Protein AF-A0A7W1Q2C7-F1 (afdb_monomer_lite)

Secondary structure (DSSP, 8-state):
-TTTTT-TT--GGG--EE-TTSSS-EEPPP------TTSTTS--SEEEEEETTEEEGGG--HHHHHHHHHHHT--HHHHHHHHHHHHHHHHHH-GGGTT--SS-TT-TTTTSSTTTT---

Sequence (120 aa):
MCIAIGNADAHLKNWSMIYPDGRTPELAPAYDLLSVTVYEPFTTDRLAFALAGERAFDKLERAHFRRLADAMGSDADEVVDIADRTVDAMLAGFPCCAATDDGEHRDAEKCRWASIASPV

pLDDT: mean 81.02, std 22.17, range [26.86, 98.19]

Radius of gyration: 17.5 Å; chains: 1; bounding box: 37×48×51 Å

Foldseek 3Di:
DCLLLQPQVCAPVQWDWDDPPVPDTDTDDGDPRHHCCPDPPRRDQFHNDAQCNHTGSVPDDLVSQLSNCVVVVHDSVVSSVVVVVVNVVVCVVCVVVVPPPDPPVVPVPPPDPPPVPDDD

Structure (mmCIF, N/CA/C/O backbone):
data_AF-A0A7W1Q2C7-F1
#
_entry.id   AF-A0A7W1Q2C7-F1
#
loop_
_atom_site.group_PDB
_atom_site.id
_atom_site.type_symbol
_atom_site.label_atom_id
_atom_site.label_alt_id
_atom_site.label_comp_id
_atom_site.label_asym_id
_atom_site.label_entity_id
_atom_site.label_seq_id
_atom_site.pdbx_PDB_ins_code
_atom_site.Cartn_x
_atom_site.Cartn_y
_atom_site.Cartn_z
_atom_site.occupancy
_atom_site.B_iso_or_equiv
_atom_site.auth_seq_id
_atom_site.auth_comp_id
_atom_site.auth_asym_id
_atom_site.auth_atom_id
_atom_site.pdbx_PDB_model_num
ATOM 1 N N . MET A 1 1 ? 1.091 4.751 -0.797 1.00 83.56 1 MET A N 1
ATOM 2 C CA . MET A 1 1 ? 2.058 5.856 -0.602 1.00 83.56 1 MET A CA 1
ATOM 3 C C . MET A 1 1 ? 3.512 5.406 -0.734 1.00 83.56 1 MET A C 1
ATOM 5 O O . MET A 1 1 ? 4.133 5.815 -1.698 1.00 83.56 1 MET A O 1
ATOM 9 N N . CYS A 1 2 ? 4.058 4.550 0.150 1.00 89.81 2 CYS A N 1
ATOM 10 C CA . CYS A 1 2 ? 5.485 4.156 0.112 1.00 89.81 2 CYS A CA 1
ATOM 11 C C . CYS A 1 2 ? 5.946 3.626 -1.253 1.00 89.81 2 CYS A C 1
ATOM 13 O O . CYS A 1 2 ? 7.025 3.977 -1.713 1.00 89.81 2 CYS A O 1
ATOM 15 N N . ILE A 1 3 ? 5.097 2.838 -1.919 1.00 90.75 3 ILE A N 1
ATOM 16 C CA . ILE A 1 3 ? 5.369 2.334 -3.268 1.00 90.75 3 ILE A CA 1
ATOM 17 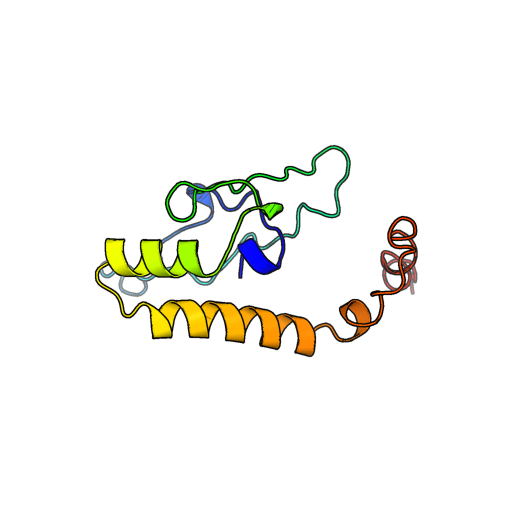C C . ILE A 1 3 ? 5.412 3.486 -4.287 1.00 90.75 3 ILE A C 1
ATOM 19 O O . ILE A 1 3 ? 6.365 3.589 -5.047 1.00 90.75 3 ILE A O 1
ATOM 23 N N . ALA A 1 4 ? 4.420 4.383 -4.257 1.00 89.31 4 ALA A N 1
ATOM 24 C CA . ALA A 1 4 ? 4.289 5.490 -5.208 1.00 89.31 4 ALA A CA 1
ATOM 25 C C . ALA A 1 4 ? 5.464 6.483 -5.144 1.00 89.31 4 ALA A C 1
ATOM 27 O O . ALA A 1 4 ? 5.927 6.953 -6.176 1.00 89.31 4 ALA A O 1
ATOM 28 N N . ILE A 1 5 ? 5.993 6.758 -3.947 1.00 88.50 5 ILE A N 1
ATOM 29 C CA . ILE A 1 5 ? 7.168 7.630 -3.780 1.00 88.50 5 ILE A CA 1
ATOM 30 C C . ILE A 1 5 ? 8.505 6.900 -3.967 1.00 88.50 5 ILE A C 1
ATOM 32 O O . ILE A 1 5 ? 9.556 7.521 -3.832 1.00 88.50 5 ILE A O 1
ATOM 36 N N . GLY A 1 6 ? 8.499 5.588 -4.224 1.00 89.19 6 GLY A N 1
ATOM 37 C CA . GLY A 1 6 ? 9.726 4.800 -4.312 1.00 89.19 6 GLY A CA 1
ATOM 38 C C . GLY A 1 6 ? 10.493 4.724 -2.986 1.00 89.19 6 GLY A C 1
ATOM 39 O O . GLY A 1 6 ? 11.721 4.797 -2.980 1.00 89.19 6 GLY A O 1
ATOM 40 N N . ASN A 1 7 ? 9.793 4.619 -1.850 1.00 91.94 7 ASN A N 1
ATOM 41 C CA . ASN A 1 7 ? 10.419 4.407 -0.544 1.00 91.94 7 ASN A CA 1
ATOM 42 C C . ASN A 1 7 ? 10.728 2.921 -0.341 1.00 91.94 7 ASN A C 1
ATOM 44 O O . ASN A 1 7 ? 9.908 2.156 0.176 1.00 91.94 7 ASN A O 1
ATOM 48 N N . ALA A 1 8 ? 11.921 2.512 -0.752 1.00 89.94 8 ALA A N 1
ATOM 49 C CA . ALA A 1 8 ? 12.384 1.146 -0.578 1.00 89.94 8 ALA A CA 1
ATOM 50 C C . ALA A 1 8 ? 12.857 0.822 0.850 1.00 89.94 8 ALA A C 1
ATOM 52 O O . ALA A 1 8 ? 13.014 -0.353 1.168 1.00 89.94 8 ALA A O 1
ATOM 53 N N . ASP A 1 9 ? 13.040 1.829 1.712 1.00 90.81 9 ASP A N 1
ATOM 54 C CA . ASP A 1 9 ? 13.539 1.685 3.090 1.00 90.81 9 ASP A CA 1
ATOM 55 C C . ASP A 1 9 ? 12.406 1.669 4.138 1.00 90.81 9 ASP A C 1
ATOM 57 O O . ASP A 1 9 ? 12.611 1.858 5.332 1.00 90.81 9 ASP A O 1
ATOM 61 N N . ALA A 1 10 ? 11.165 1.413 3.713 1.00 92.00 10 ALA A N 1
ATOM 62 C CA . ALA A 1 10 ? 9.987 1.356 4.584 1.00 92.00 10 ALA A CA 1
ATOM 63 C C . ALA A 1 10 ? 9.925 0.078 5.466 1.00 92.00 10 ALA A C 1
ATOM 65 O O . ALA A 1 10 ? 8.944 -0.669 5.445 1.00 92.00 10 ALA A O 1
ATOM 66 N N . HIS A 1 11 ? 10.979 -0.205 6.233 1.00 92.19 11 HIS A N 1
ATOM 67 C CA . HIS A 1 11 ? 11.135 -1.387 7.092 1.00 92.19 11 HIS A CA 1
ATOM 68 C C . HIS A 1 11 ? 10.375 -1.298 8.428 1.00 92.19 11 HIS A C 1
ATOM 70 O O . HIS A 1 11 ? 9.894 -0.234 8.810 1.00 92.19 11 HIS A O 1
ATOM 76 N N . LEU A 1 12 ? 10.326 -2.402 9.191 1.00 93.75 12 LEU A N 1
ATOM 77 C CA . LEU A 1 12 ? 9.483 -2.537 10.393 1.00 93.75 12 LEU A CA 1
ATOM 78 C C . LEU A 1 12 ? 9.670 -1.425 11.438 1.00 93.75 12 LEU A C 1
ATOM 80 O O . LEU A 1 12 ? 8.686 -0.997 12.028 1.00 93.75 12 LEU A O 1
ATOM 84 N N . LYS A 1 13 ? 10.895 -0.916 11.647 1.00 93.94 13 LYS A N 1
ATOM 85 C CA . LYS A 1 13 ? 11.144 0.163 12.629 1.00 93.94 13 LYS A CA 1
ATOM 86 C C . LYS A 1 13 ? 10.504 1.514 12.250 1.00 93.94 13 LYS A C 1
ATOM 88 O O . LYS A 1 13 ? 10.409 2.393 13.103 1.00 93.94 13 LYS A O 1
ATOM 93 N N . ASN A 1 14 ? 10.022 1.659 11.011 1.00 94.69 14 ASN A N 1
ATOM 94 C CA . ASN A 1 14 ? 9.310 2.852 10.527 1.00 94.69 14 ASN A CA 1
ATOM 95 C C . ASN A 1 14 ? 7.801 2.782 10.756 1.00 94.69 14 ASN A C 1
ATOM 97 O O . ASN A 1 14 ? 7.066 3.677 10.352 1.00 94.69 14 ASN A O 1
ATOM 101 N N . TRP A 1 15 ? 7.344 1.729 11.429 1.00 95.44 15 TRP A N 1
ATOM 102 C CA . TRP A 1 15 ? 5.969 1.559 11.854 1.00 95.44 15 TRP A CA 1
ATOM 103 C C . TRP A 1 15 ? 5.958 1.532 13.376 1.00 95.44 15 TRP A C 1
ATOM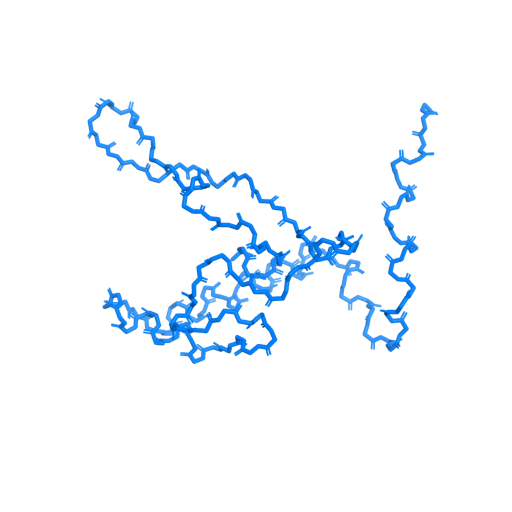 105 O O . TRP A 1 15 ? 6.620 0.703 14.000 1.00 95.44 15 TRP A O 1
ATOM 115 N N . SER A 1 16 ? 5.214 2.447 13.985 1.00 96.31 16 SER A N 1
ATOM 116 C CA . SER A 1 16 ? 5.060 2.502 15.435 1.00 96.31 16 SER A CA 1
ATOM 117 C C . SER A 1 16 ? 3.606 2.708 15.818 1.00 96.31 16 SER A C 1
ATOM 119 O O . SER A 1 16 ? 2.779 3.145 15.016 1.00 96.31 16 SER A O 1
ATOM 121 N N . MET A 1 17 ? 3.298 2.352 17.061 1.00 97.38 17 MET A N 1
ATOM 122 C CA . MET A 1 17 ? 2.002 2.611 17.666 1.00 97.38 17 MET A CA 1
ATOM 123 C C . MET A 1 17 ? 2.166 3.683 18.736 1.00 97.38 17 MET A C 1
ATOM 125 O O . MET A 1 17 ? 3.110 3.635 19.529 1.00 97.38 17 MET A O 1
ATOM 129 N N . ILE A 1 18 ? 1.240 4.631 18.763 1.00 97.25 18 ILE A N 1
ATOM 130 C CA . ILE A 1 18 ? 1.080 5.578 19.862 1.00 97.25 18 ILE A CA 1
ATOM 131 C C . ILE A 1 18 ? -0.015 5.075 20.800 1.00 97.25 18 ILE A C 1
ATOM 133 O O . ILE A 1 18 ? -0.896 4.326 20.393 1.00 97.25 18 ILE A O 1
ATOM 137 N N . TYR A 1 19 ? 0.052 5.486 22.064 1.00 97.69 19 TYR A N 1
ATOM 138 C CA . TYR A 1 19 ? -0.929 5.128 23.089 1.00 97.69 19 TYR A CA 1
ATOM 139 C C . TYR A 1 19 ? -1.493 6.416 23.692 1.00 97.69 19 TYR A C 1
ATOM 141 O O . TYR A 1 19 ? -0.998 6.856 24.734 1.00 97.69 19 TYR A O 1
ATOM 149 N N . PRO A 1 20 ? -2.477 7.064 23.041 1.00 96.25 20 PRO A N 1
ATOM 150 C CA . PRO A 1 20 ? -2.966 8.373 23.477 1.00 96.25 20 PRO A CA 1
ATOM 151 C C . PRO A 1 20 ? -3.545 8.360 24.899 1.00 96.25 20 PRO A C 1
ATOM 153 O O . PRO A 1 20 ? -3.371 9.316 25.650 1.00 96.25 20 PRO A O 1
ATOM 156 N N . ASP A 1 21 ? -4.184 7.255 25.291 1.00 96.69 21 ASP A N 1
ATOM 157 C CA . ASP A 1 21 ? -4.738 7.005 26.631 1.00 96.69 21 ASP A CA 1
ATOM 158 C C . ASP A 1 21 ? -3.806 6.156 27.529 1.00 96.69 21 ASP A C 1
ATOM 160 O O . ASP A 1 21 ? -4.174 5.768 28.641 1.00 96.69 21 ASP A O 1
ATOM 164 N N . GLY A 1 22 ? -2.605 5.825 27.038 1.00 97.31 22 GLY A N 1
ATOM 165 C CA . GLY A 1 22 ? -1.639 4.944 27.695 1.00 97.31 22 GLY A CA 1
ATOM 166 C C . GLY A 1 22 ? -1.972 3.444 27.665 1.00 97.31 22 GLY A C 1
ATOM 167 O O . GLY A 1 22 ? -1.271 2.673 28.323 1.00 97.31 22 GLY A O 1
ATOM 168 N N . ARG A 1 23 ? -3.023 3.000 26.958 1.00 97.00 23 ARG A N 1
ATOM 169 C CA . ARG A 1 23 ? -3.483 1.593 26.941 1.00 97.00 23 ARG A CA 1
ATOM 170 C C . ARG A 1 23 ? -3.910 1.084 25.569 1.00 97.00 23 ARG A C 1
ATOM 172 O O . ARG A 1 23 ? -3.556 -0.036 25.209 1.00 97.00 23 ARG A O 1
ATOM 179 N N . THR A 1 24 ? -4.663 1.882 24.833 1.00 97.94 24 THR A N 1
ATOM 180 C CA . THR A 1 24 ? -5.218 1.552 23.528 1.00 97.94 24 THR A CA 1
ATOM 181 C C . THR A 1 24 ? -4.234 1.995 22.453 1.00 97.94 24 THR A C 1
ATOM 183 O O . THR A 1 24 ? -3.927 3.186 22.363 1.00 97.94 24 THR A O 1
ATOM 186 N N . PRO A 1 25 ? -3.693 1.061 21.658 1.00 97.38 25 PRO A N 1
ATOM 187 C CA . PRO A 1 25 ? -2.727 1.416 20.643 1.00 97.38 25 PRO A CA 1
ATOM 188 C C . PRO A 1 25 ? -3.422 1.943 19.384 1.00 97.38 25 PRO A C 1
ATOM 190 O O . PRO A 1 25 ? -4.381 1.352 18.888 1.00 97.38 25 PRO A O 1
ATOM 193 N N . GLU A 1 26 ? -2.871 3.007 18.821 1.00 97.81 26 GLU A N 1
ATOM 194 C CA . GLU A 1 26 ? -3.241 3.558 17.520 1.00 97.81 26 GLU A CA 1
ATOM 195 C C . GLU A 1 26 ? -2.002 3.599 16.627 1.00 97.81 26 GLU A C 1
ATOM 197 O O . GLU A 1 26 ? -0.882 3.762 17.115 1.00 97.81 26 GLU A O 1
ATOM 202 N N . LEU A 1 27 ? -2.173 3.444 15.313 1.00 97.31 27 LEU A N 1
ATOM 203 C CA . LEU A 1 27 ? -1.052 3.614 14.392 1.00 97.31 27 LEU A CA 1
ATOM 204 C C . LEU A 1 27 ? -0.558 5.065 14.471 1.00 97.31 27 LEU A C 1
ATOM 206 O O . LEU A 1 27 ? -1.353 6.000 14.379 1.00 97.31 27 LEU A O 1
ATOM 210 N N . ALA A 1 28 ? 0.751 5.257 14.638 1.00 97.19 28 ALA A N 1
ATOM 211 C CA . ALA A 1 28 ? 1.334 6.590 14.599 1.00 97.19 28 ALA A CA 1
ATOM 212 C C . ALA A 1 28 ? 1.093 7.245 13.221 1.00 97.19 28 ALA A C 1
ATOM 214 O O . ALA A 1 28 ? 1.065 6.537 12.208 1.00 97.19 28 ALA A O 1
ATOM 215 N N . PRO A 1 29 ? 0.976 8.586 13.140 1.00 95.94 29 PRO A N 1
ATOM 216 C CA . PRO A 1 29 ? 1.041 9.284 11.859 1.00 95.94 29 PRO A CA 1
ATOM 217 C C . PRO A 1 29 ? 2.281 8.852 11.072 1.00 95.94 29 PRO A C 1
ATOM 219 O O . PRO A 1 29 ? 3.326 8.607 11.668 1.00 95.94 29 PRO A O 1
ATOM 222 N N . ALA A 1 30 ? 2.184 8.767 9.745 1.00 94.81 30 ALA A N 1
ATOM 223 C CA . ALA A 1 30 ? 3.304 8.322 8.920 1.00 94.81 30 ALA A CA 1
ATOM 224 C C . ALA A 1 30 ? 4.537 9.237 9.080 1.00 94.81 30 ALA A C 1
ATOM 226 O O . ALA A 1 30 ? 4.422 10.462 9.040 1.00 94.81 30 ALA A O 1
ATOM 227 N N . TYR A 1 31 ? 5.716 8.632 9.221 1.00 94.56 31 TYR A N 1
ATOM 228 C CA . TYR A 1 31 ? 7.017 9.300 9.315 1.00 94.56 31 TYR A CA 1
ATOM 229 C C . TYR A 1 31 ? 8.062 8.532 8.499 1.00 94.56 31 TYR A C 1
ATOM 231 O O . TYR A 1 31 ? 7.775 7.460 7.969 1.00 94.56 31 TYR A O 1
ATOM 239 N N . ASP A 1 32 ? 9.261 9.106 8.368 1.00 93.31 32 ASP A N 1
ATOM 240 C CA . ASP A 1 32 ? 10.364 8.534 7.577 1.00 93.31 32 ASP A CA 1
ATOM 241 C C . ASP A 1 32 ? 9.956 8.203 6.122 1.00 93.31 32 ASP A C 1
ATOM 243 O O . ASP A 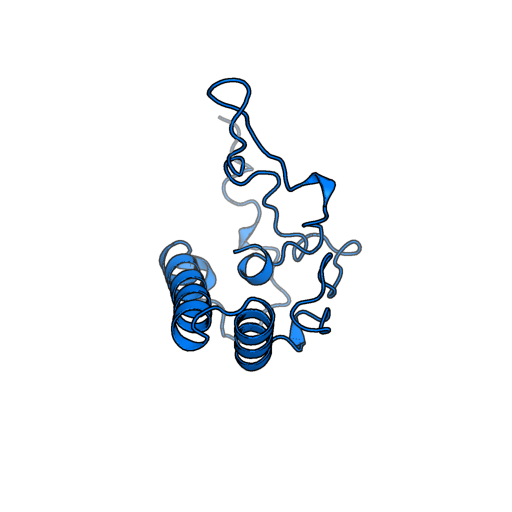1 32 ? 10.275 7.160 5.544 1.00 93.31 32 ASP A O 1
ATOM 247 N N . LEU A 1 33 ? 9.165 9.110 5.536 1.00 91.81 33 LEU A N 1
ATOM 248 C CA . LEU A 1 33 ? 8.740 9.059 4.142 1.00 91.81 33 LEU A CA 1
ATOM 249 C C . LEU A 1 33 ? 9.797 9.738 3.274 1.00 91.81 33 LEU A C 1
ATOM 251 O O . LEU A 1 33 ? 9.926 10.962 3.287 1.00 91.81 33 LEU A O 1
ATOM 255 N N . LEU A 1 34 ? 10.530 8.945 2.499 1.00 89.00 34 LEU A N 1
ATOM 256 C CA . LEU A 1 34 ? 11.583 9.430 1.614 1.00 89.00 34 LEU A CA 1
ATOM 257 C C . LEU A 1 34 ? 11.586 8.657 0.295 1.00 89.00 34 LEU A C 1
ATOM 259 O O . LEU A 1 34 ? 11.237 7.481 0.253 1.00 89.00 34 LEU A O 1
ATOM 263 N N . SER A 1 35 ? 11.982 9.319 -0.788 1.00 89.19 35 SER A N 1
ATOM 264 C CA . SER A 1 35 ? 12.182 8.670 -2.083 1.00 89.19 35 SER A CA 1
ATOM 265 C C . SER A 1 35 ? 13.649 8.274 -2.215 1.00 89.19 35 SER A C 1
ATOM 267 O O . SER A 1 35 ? 14.511 9.151 -2.292 1.00 89.19 35 SER A O 1
ATOM 269 N N . VAL A 1 36 ? 13.958 6.971 -2.214 1.00 86.00 36 VAL A N 1
ATOM 270 C CA . VAL A 1 36 ? 15.355 6.522 -2.389 1.00 86.00 36 VAL A CA 1
ATOM 271 C C . VAL A 1 36 ? 15.786 6.526 -3.852 1.00 86.00 36 VAL A C 1
ATOM 273 O O . VAL A 1 36 ? 16.981 6.497 -4.124 1.00 86.00 36 VAL A O 1
ATOM 276 N N . THR A 1 37 ? 14.838 6.586 -4.792 1.00 83.56 37 THR A N 1
ATOM 277 C CA . THR A 1 37 ? 15.080 6.433 -6.239 1.00 83.56 37 THR A CA 1
ATOM 278 C C . THR A 1 37 ? 15.997 7.507 -6.820 1.00 83.56 37 THR A C 1
ATOM 280 O O . THR A 1 37 ? 16.588 7.298 -7.870 1.00 83.56 37 THR A O 1
ATOM 283 N N . VAL A 1 38 ? 16.163 8.634 -6.124 1.00 84.38 38 VAL A N 1
ATOM 284 C CA . VAL A 1 38 ? 16.991 9.774 -6.550 1.00 84.38 38 VAL A CA 1
ATOM 285 C C . VAL A 1 38 ? 18.443 9.723 -6.048 1.00 84.38 38 VAL A C 1
ATOM 287 O O . VAL A 1 38 ? 19.201 10.661 -6.296 1.00 84.38 38 VAL A O 1
ATOM 290 N N . TYR A 1 39 ? 18.834 8.691 -5.294 1.00 82.56 39 TYR A N 1
ATOM 291 C CA . TYR A 1 39 ? 20.153 8.596 -4.651 1.00 82.56 39 TYR A CA 1
ATOM 292 C C . TYR A 1 39 ? 21.015 7.477 -5.245 1.00 82.56 39 TYR A C 1
ATOM 294 O O . TYR A 1 39 ? 21.305 6.482 -4.583 1.00 82.56 39 TYR A O 1
ATOM 302 N N . GLU A 1 40 ? 21.463 7.627 -6.491 1.00 80.44 40 GLU A N 1
ATOM 303 C CA . GLU A 1 40 ? 22.468 6.723 -7.072 1.00 80.44 40 GLU A CA 1
ATOM 304 C C . GLU A 1 40 ? 23.813 6.837 -6.316 1.00 80.44 40 GLU A C 1
ATOM 306 O O . GLU A 1 40 ? 24.189 7.946 -5.924 1.00 80.44 40 GLU A O 1
ATOM 311 N N . PRO A 1 41 ? 24.566 5.739 -6.070 1.00 81.19 41 PRO A N 1
ATOM 312 C CA . PRO A 1 41 ? 24.341 4.327 -6.427 1.00 81.19 41 PRO A CA 1
ATOM 313 C C . PRO A 1 41 ? 23.579 3.518 -5.356 1.00 81.19 41 PRO A C 1
ATOM 315 O O . PRO A 1 41 ? 23.578 2.290 -5.387 1.00 81.19 41 PRO A O 1
ATOM 318 N N . PHE A 1 42 ? 22.990 4.186 -4.365 1.00 74.31 42 PHE A N 1
ATOM 319 C CA . PHE A 1 42 ? 22.327 3.561 -3.216 1.00 74.31 42 PHE A CA 1
ATOM 320 C C . PHE A 1 42 ? 20.853 3.227 -3.483 1.00 74.31 42 PHE A C 1
ATOM 322 O O . PHE A 1 42 ? 20.135 2.803 -2.576 1.00 74.31 42 PHE A O 1
ATOM 329 N N . THR A 1 43 ? 20.402 3.417 -4.723 1.00 78.81 43 THR A N 1
ATOM 330 C CA . THR A 1 43 ? 19.078 3.016 -5.178 1.00 78.81 43 THR A CA 1
ATOM 331 C C . THR A 1 43 ? 18.937 1.498 -5.095 1.00 78.81 43 THR A C 1
ATOM 333 O O . THR A 1 43 ? 19.846 0.733 -5.412 1.00 78.81 43 THR A O 1
ATOM 336 N N . THR A 1 44 ? 17.764 1.050 -4.665 1.00 82.94 44 THR A N 1
ATOM 337 C CA . THR A 1 44 ? 17.359 -0.352 -4.745 1.00 82.94 44 THR A CA 1
ATOM 338 C C . THR A 1 44 ? 16.011 -0.409 -5.441 1.00 82.94 44 THR A C 1
ATOM 340 O O . THR A 1 44 ? 15.116 0.391 -5.163 1.00 82.94 44 THR A O 1
ATOM 343 N N . ASP A 1 45 ? 15.866 -1.365 -6.346 1.00 82.75 45 ASP A N 1
ATOM 344 C CA . ASP A 1 45 ? 14.630 -1.670 -7.061 1.00 82.75 45 ASP A CA 1
ATOM 345 C C . ASP A 1 45 ? 13.726 -2.620 -6.261 1.00 82.75 45 ASP A C 1
ATOM 347 O O . ASP A 1 45 ? 12.716 -3.096 -6.778 1.00 82.75 45 ASP A O 1
ATOM 351 N N . ARG A 1 46 ? 14.046 -2.884 -4.985 1.00 90.12 46 ARG A N 1
ATOM 352 C CA . ARG A 1 46 ? 13.311 -3.828 -4.135 1.00 90.12 46 ARG A CA 1
ATOM 353 C C . ARG A 1 46 ? 12.679 -3.169 -2.917 1.00 90.12 46 ARG A C 1
ATOM 355 O O . ARG A 1 46 ? 13.368 -2.532 -2.131 1.00 90.12 46 ARG A O 1
ATOM 362 N N . LEU A 1 47 ? 11.399 -3.447 -2.687 1.00 89.94 47 LEU A N 1
ATOM 363 C CA . LEU A 1 47 ? 10.666 -3.095 -1.475 1.00 89.94 47 LEU A CA 1
ATOM 364 C C . LEU A 1 47 ? 11.265 -3.746 -0.215 1.00 89.94 47 LEU A C 1
ATOM 366 O O . LEU A 1 47 ? 11.604 -4.940 -0.208 1.00 89.94 47 LEU A O 1
ATOM 370 N N . ALA A 1 48 ? 11.264 -2.996 0.893 1.00 91.56 48 ALA A N 1
ATOM 371 C CA . ALA A 1 48 ? 11.551 -3.518 2.231 1.00 91.56 48 ALA A CA 1
ATOM 372 C C . ALA A 1 48 ? 10.628 -4.697 2.602 1.00 91.56 48 ALA A C 1
ATOM 374 O O . ALA A 1 48 ? 11.100 -5.753 3.041 1.00 91.56 48 ALA A O 1
ATOM 375 N N . PHE A 1 49 ? 9.321 -4.542 2.356 1.00 91.00 49 PHE A N 1
ATOM 376 C CA . PHE A 1 49 ? 8.303 -5.577 2.539 1.00 91.00 49 PHE A CA 1
ATOM 377 C C . PHE A 1 49 ? 7.727 -6.036 1.206 1.00 91.00 49 PHE A C 1
ATOM 379 O O . PHE A 1 49 ? 7.413 -5.224 0.344 1.00 91.00 49 PHE A O 1
ATOM 386 N N . ALA A 1 50 ? 7.559 -7.348 1.055 1.00 92.50 50 ALA A N 1
ATOM 387 C CA . ALA A 1 50 ? 6.953 -7.899 -0.146 1.00 92.50 50 ALA A CA 1
ATOM 388 C C . ALA A 1 50 ? 5.450 -7.585 -0.191 1.00 92.50 50 ALA A C 1
ATOM 390 O O . ALA A 1 50 ? 4.741 -7.823 0.788 1.00 92.50 50 ALA A O 1
ATOM 391 N N . LEU A 1 51 ? 4.960 -7.136 -1.344 1.00 93.06 51 LEU A N 1
ATOM 392 C CA . LEU A 1 51 ? 3.536 -7.025 -1.629 1.00 93.06 51 LEU A CA 1
ATOM 393 C C . LEU A 1 51 ? 3.067 -8.330 -2.276 1.00 93.06 51 LEU A C 1
ATOM 395 O O . LEU A 1 51 ? 3.394 -8.613 -3.426 1.00 93.06 51 LEU A O 1
ATOM 399 N N . ALA A 1 52 ? 2.337 -9.153 -1.520 1.00 94.00 52 ALA A N 1
ATOM 400 C CA . ALA A 1 52 ? 1.865 -10.465 -1.978 1.00 94.00 52 ALA A CA 1
ATOM 401 C C . ALA A 1 52 ? 2.978 -11.350 -2.593 1.00 94.00 52 ALA A C 1
ATOM 403 O O . ALA A 1 52 ? 2.760 -12.060 -3.574 1.00 94.00 52 ALA A O 1
ATOM 404 N N . GLY A 1 53 ? 4.182 -11.298 -2.009 1.00 93.56 53 GLY A N 1
ATOM 405 C CA . GLY A 1 53 ? 5.352 -12.068 -2.446 1.00 93.56 53 GLY A CA 1
ATOM 406 C C . GLY A 1 53 ? 6.270 -11.358 -3.448 1.00 93.56 53 GLY A C 1
ATOM 407 O O . GLY A 1 53 ? 7.422 -11.772 -3.577 1.00 93.56 53 GLY A O 1
ATOM 408 N N . GLU A 1 54 ? 5.830 -10.268 -4.082 1.00 95.69 54 GLU A N 1
ATOM 409 C CA . GLU A 1 54 ? 6.661 -9.473 -4.995 1.00 95.69 54 GLU A CA 1
ATOM 410 C C . GLU A 1 54 ? 7.393 -8.353 -4.244 1.00 95.69 54 GLU A C 1
ATOM 412 O O . GLU A 1 54 ? 6.848 -7.713 -3.344 1.00 95.69 54 GLU A O 1
ATOM 417 N N . ARG A 1 55 ? 8.658 -8.127 -4.595 1.00 94.12 55 ARG A N 1
ATOM 418 C CA . ARG A 1 55 ? 9.496 -7.060 -4.036 1.00 94.12 55 ARG A CA 1
ATOM 419 C C . ARG A 1 55 ? 9.992 -6.088 -5.096 1.00 94.12 55 ARG A C 1
ATOM 421 O O . ARG A 1 55 ? 10.306 -4.970 -4.721 1.00 94.12 55 ARG A O 1
ATOM 428 N N . ALA A 1 56 ? 10.138 -6.498 -6.348 1.00 89.81 56 ALA A N 1
ATOM 429 C CA . ALA A 1 56 ? 10.681 -5.649 -7.397 1.00 89.81 56 ALA A CA 1
ATOM 430 C C . ALA A 1 56 ? 9.649 -4.584 -7.798 1.00 89.81 56 ALA A C 1
ATOM 432 O O . ALA A 1 56 ? 8.516 -4.929 -8.132 1.00 89.81 56 ALA A O 1
ATOM 433 N N . PHE A 1 57 ? 10.019 -3.302 -7.725 1.00 86.44 57 PHE A N 1
ATOM 434 C CA . PHE A 1 57 ? 9.110 -2.179 -7.997 1.00 86.44 57 PHE A CA 1
ATOM 435 C C . PHE A 1 57 ? 8.508 -2.241 -9.406 1.00 86.44 57 PHE A C 1
ATOM 437 O O . PHE A 1 57 ? 7.316 -1.993 -9.569 1.00 86.44 57 PHE A O 1
ATOM 444 N N . ASP A 1 58 ? 9.313 -2.612 -10.401 1.00 86.38 58 ASP A N 1
ATOM 445 C CA . ASP A 1 58 ? 8.945 -2.719 -11.818 1.00 86.38 58 ASP A CA 1
ATOM 446 C C . ASP A 1 58 ? 7.969 -3.867 -12.124 1.00 86.38 58 ASP A C 1
ATOM 448 O O . ASP A 1 58 ? 7.358 -3.891 -13.190 1.00 86.38 58 ASP A O 1
ATOM 452 N N . LYS A 1 59 ? 7.800 -4.805 -11.187 1.00 91.31 59 LYS A N 1
ATOM 453 C CA . LYS A 1 59 ? 6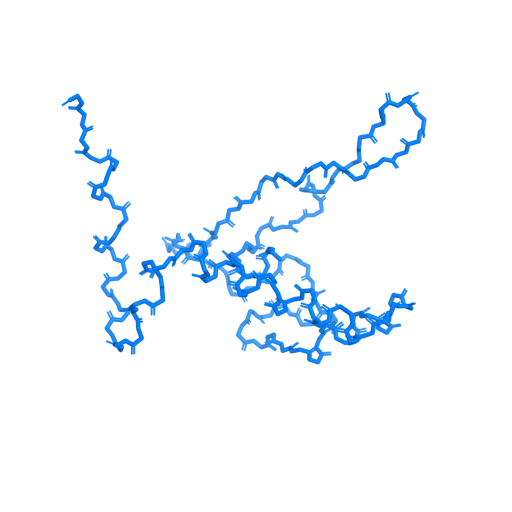.887 -5.952 -11.306 1.00 91.31 59 LYS A CA 1
ATOM 454 C C . LYS A 1 59 ? 5.598 -5.788 -10.512 1.00 91.31 59 LYS A C 1
ATOM 456 O O . LYS A 1 59 ? 4.759 -6.687 -10.518 1.00 91.31 59 LYS A O 1
ATOM 461 N N . LEU A 1 60 ? 5.430 -4.676 -9.796 1.00 91.75 60 LEU A N 1
ATOM 462 C CA . LEU A 1 60 ? 4.212 -4.433 -9.036 1.00 91.75 60 LEU A CA 1
ATOM 463 C C . LEU A 1 60 ? 3.053 -4.119 -9.981 1.00 91.75 60 LEU A C 1
ATOM 465 O O . LEU A 1 60 ? 3.139 -3.300 -10.887 1.00 91.75 60 LEU A O 1
ATOM 469 N N . GLU A 1 61 ? 1.922 -4.751 -9.702 1.00 94.00 61 GLU A N 1
ATOM 470 C CA . GLU A 1 61 ? 0.699 -4.658 -10.498 1.00 94.00 61 GLU A CA 1
ATOM 471 C C . GLU A 1 61 ? -0.507 -4.626 -9.560 1.00 94.00 61 GLU A C 1
ATOM 473 O O . GLU A 1 61 ? -0.434 -5.139 -8.439 1.00 94.00 61 GLU A O 1
ATOM 478 N N . ARG A 1 62 ? -1.657 -4.131 -10.038 1.00 95.69 62 ARG A N 1
ATOM 479 C CA . ARG A 1 62 ? -2.929 -4.152 -9.286 1.00 95.69 62 ARG A CA 1
ATOM 480 C C . ARG A 1 62 ? -3.286 -5.551 -8.763 1.00 95.69 62 ARG A C 1
ATOM 482 O O . ARG A 1 62 ? -3.843 -5.673 -7.677 1.00 95.69 62 ARG A O 1
ATOM 489 N N . ALA A 1 63 ? -2.912 -6.615 -9.480 1.00 96.12 63 ALA A N 1
ATOM 490 C CA . ALA A 1 63 ? -3.115 -7.997 -9.041 1.00 96.12 63 ALA A CA 1
ATOM 491 C C . ALA A 1 63 ? -2.439 -8.316 -7.691 1.00 96.12 63 ALA A C 1
ATOM 493 O O . ALA A 1 63 ? -2.978 -9.094 -6.905 1.00 96.12 63 ALA A O 1
ATOM 494 N N . HIS A 1 64 ? -1.296 -7.697 -7.388 1.00 97.31 64 HIS A N 1
ATOM 495 C CA . HIS A 1 64 ? -0.604 -7.868 -6.109 1.00 97.31 64 HIS A CA 1
ATOM 496 C C . HIS A 1 64 ? -1.383 -7.233 -4.951 1.00 97.31 64 HIS A C 1
ATOM 498 O O . HIS A 1 64 ? -1.470 -7.820 -3.875 1.00 97.31 64 HIS A O 1
ATOM 504 N N . PHE A 1 65 ? -2.015 -6.079 -5.186 1.00 96.75 65 PHE A N 1
ATOM 505 C CA . PHE A 1 65 ? -2.899 -5.434 -4.213 1.00 96.75 65 PHE A CA 1
ATOM 506 C C . PHE A 1 65 ? -4.168 -6.252 -3.963 1.00 96.75 65 PHE A C 1
ATOM 508 O O . PHE A 1 65 ? -4.546 -6.431 -2.809 1.00 96.75 65 PHE A O 1
ATOM 515 N N . ARG A 1 66 ? -4.771 -6.827 -5.013 1.00 97.75 66 ARG A N 1
ATOM 516 C CA . ARG A 1 66 ? -5.931 -7.728 -4.867 1.00 97.75 66 ARG A CA 1
ATOM 517 C C . ARG A 1 66 ? -5.580 -8.956 -4.025 1.00 97.75 66 ARG A C 1
ATOM 519 O O . ARG A 1 66 ? -6.267 -9.243 -3.057 1.00 97.75 66 ARG A O 1
ATOM 526 N N . ARG A 1 67 ? -4.443 -9.605 -4.306 1.00 97.62 67 ARG A N 1
ATOM 527 C CA . ARG A 1 67 ? -3.953 -10.742 -3.501 1.00 97.62 67 ARG A CA 1
ATOM 528 C C . ARG A 1 67 ? -3.673 -10.366 -2.045 1.00 97.62 67 ARG A C 1
ATOM 530 O O . ARG A 1 67 ? -3.917 -11.178 -1.157 1.00 97.62 67 ARG A O 1
ATOM 537 N N . LEU A 1 68 ? -3.140 -9.167 -1.794 1.00 96.00 68 LEU A N 1
ATOM 538 C CA . LEU A 1 68 ? -2.967 -8.664 -0.430 1.00 96.00 68 LEU A CA 1
ATOM 539 C C . LEU A 1 68 ? -4.329 -8.494 0.260 1.00 96.00 68 LEU A C 1
ATOM 541 O O . LEU A 1 68 ? -4.479 -8.931 1.397 1.00 96.00 68 LEU A O 1
ATOM 545 N N . ALA A 1 69 ? -5.308 -7.892 -0.419 1.00 97.31 69 ALA A N 1
ATOM 546 C CA . ALA A 1 69 ? -6.656 -7.703 0.112 1.00 97.31 69 ALA A CA 1
ATOM 547 C C . ALA A 1 69 ? -7.316 -9.041 0.471 1.00 97.31 69 ALA A C 1
ATOM 549 O O . ALA A 1 69 ? -7.779 -9.201 1.601 1.00 97.31 69 ALA A O 1
ATOM 550 N N . ASP A 1 70 ? -7.244 -10.026 -0.429 1.00 97.06 70 ASP A N 1
ATOM 551 C CA . ASP A 1 70 ? -7.754 -11.382 -0.201 1.00 97.06 70 ASP A CA 1
ATOM 552 C C . ASP A 1 70 ? -7.105 -12.022 1.038 1.00 97.06 70 ASP A C 1
ATOM 554 O O . ASP A 1 70 ? -7.790 -12.588 1.890 1.00 97.06 70 ASP A O 1
ATOM 558 N N . ALA A 1 71 ? -5.781 -11.891 1.184 1.00 96.31 71 ALA A N 1
ATOM 559 C CA . ALA A 1 71 ? -5.043 -12.429 2.328 1.00 96.31 71 ALA A CA 1
ATOM 560 C C . ALA A 1 71 ? -5.402 -11.748 3.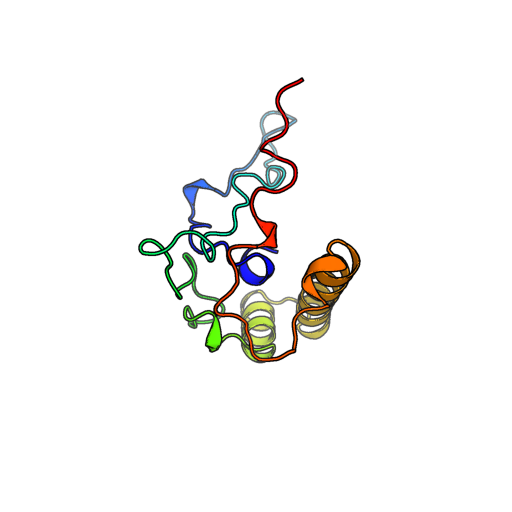662 1.00 96.31 71 ALA A C 1
ATOM 562 O O . ALA A 1 71 ? -5.285 -12.372 4.717 1.00 96.31 71 ALA A O 1
ATOM 563 N N . MET A 1 72 ? -5.836 -10.486 3.625 1.00 95.75 72 MET A N 1
ATOM 564 C CA . MET A 1 72 ? -6.285 -9.725 4.796 1.00 95.75 72 MET A CA 1
ATOM 565 C C . MET A 1 72 ? -7.796 -9.845 5.051 1.00 95.75 72 MET A C 1
ATOM 567 O O . MET A 1 72 ? -8.279 -9.304 6.043 1.00 95.75 72 MET A O 1
ATOM 571 N N . GLY A 1 73 ? -8.552 -10.518 4.175 1.00 97.31 73 GLY A N 1
ATOM 572 C CA . GLY A 1 73 ? -10.017 -10.571 4.244 1.00 97.31 73 GLY A CA 1
ATOM 573 C C . GLY A 1 73 ? -10.686 -9.209 4.020 1.00 97.31 73 GLY A C 1
ATOM 574 O O . GLY A 1 73 ? -11.719 -8.929 4.623 1.00 97.31 73 GLY A O 1
ATOM 575 N N . SER A 1 74 ? -10.067 -8.346 3.212 1.00 97.00 74 SER A N 1
ATOM 576 C CA . SER A 1 74 ? -10.549 -7.001 2.866 1.00 97.00 74 SER A CA 1
ATOM 577 C C . SER A 1 74 ? -11.161 -6.968 1.460 1.00 97.00 74 SER A C 1
ATOM 579 O O . SER A 1 74 ? -10.926 -7.873 0.661 1.00 97.00 74 SER A O 1
ATOM 581 N N . ASP A 1 75 ? -11.920 -5.919 1.136 1.00 98.19 75 ASP A N 1
ATOM 582 C CA . ASP A 1 75 ? -12.470 -5.727 -0.210 1.00 98.19 75 ASP A CA 1
ATOM 583 C C . ASP A 1 75 ? -11.350 -5.402 -1.218 1.00 98.19 75 ASP A C 1
ATOM 585 O O . ASP A 1 75 ? -10.612 -4.422 -1.081 1.00 98.19 75 ASP A O 1
ATOM 589 N N . ALA A 1 76 ? -11.189 -6.259 -2.228 1.00 97.62 76 ALA A N 1
ATOM 590 C CA . ALA A 1 76 ? -10.111 -6.136 -3.202 1.00 97.62 76 ALA A CA 1
ATOM 591 C C . ALA A 1 76 ? -10.267 -4.931 -4.140 1.00 97.62 76 ALA A C 1
ATOM 593 O O . ALA A 1 76 ? -9.254 -4.399 -4.605 1.00 97.62 76 ALA A O 1
ATOM 594 N N . ASP A 1 77 ? -11.496 -4.505 -4.432 1.00 97.50 77 ASP A N 1
ATOM 595 C CA . ASP A 1 77 ? -11.749 -3.333 -5.267 1.00 97.50 77 ASP A CA 1
ATOM 596 C C . ASP A 1 77 ? -11.484 -2.049 -4.483 1.00 97.50 77 ASP A C 1
ATOM 598 O O . ASP A 1 77 ? -10.832 -1.152 -5.013 1.00 97.50 77 ASP A O 1
ATOM 602 N N . GLU A 1 78 ? -11.858 -1.993 -3.203 1.00 97.75 78 GLU A N 1
ATOM 603 C CA . GLU A 1 78 ? -11.529 -0.866 -2.323 1.00 97.75 78 GLU A CA 1
ATOM 604 C C . GLU A 1 78 ? -10.011 -0.680 -2.179 1.00 97.75 78 GLU A C 1
ATOM 606 O O . GLU A 1 78 ? -9.500 0.434 -2.301 1.00 97.75 78 GLU A O 1
ATOM 611 N N . VAL A 1 79 ? -9.257 -1.764 -1.966 1.00 97.31 79 VAL A N 1
ATOM 612 C CA . VAL A 1 79 ? -7.791 -1.690 -1.835 1.00 97.31 79 VAL A CA 1
ATOM 613 C C . VAL A 1 79 ? -7.130 -1.208 -3.130 1.00 97.31 79 VAL A C 1
ATOM 615 O O . VAL A 1 79 ? -6.182 -0.417 -3.078 1.00 97.31 79 VAL A O 1
ATOM 618 N N . VAL A 1 80 ? -7.612 -1.662 -4.291 1.00 97.44 80 VAL A N 1
ATOM 619 C CA . VAL A 1 80 ? -7.110 -1.192 -5.592 1.00 97.44 80 VAL A CA 1
ATOM 620 C C . VAL A 1 80 ? -7.480 0.271 -5.823 1.00 97.44 80 VAL A C 1
ATOM 622 O O . VAL A 1 80 ? -6.612 1.044 -6.223 1.00 97.44 80 VAL A O 1
ATOM 625 N N . ASP A 1 81 ? -8.708 0.675 -5.501 1.00 97.62 81 ASP A N 1
ATOM 626 C CA . ASP A 1 81 ? -9.153 2.065 -5.619 1.00 97.62 81 ASP A CA 1
ATOM 627 C C . ASP A 1 81 ? -8.324 3.006 -4.730 1.00 97.62 81 ASP A C 1
ATOM 629 O O . ASP A 1 81 ? -7.914 4.080 -5.162 1.00 97.62 81 ASP A O 1
ATOM 633 N N . ILE A 1 82 ? -7.972 2.590 -3.508 1.00 97.00 82 ILE A N 1
ATOM 634 C CA . ILE A 1 82 ? -7.052 3.346 -2.642 1.00 97.00 82 ILE A CA 1
ATOM 635 C C . ILE A 1 82 ? -5.677 3.511 -3.303 1.00 97.00 82 ILE A C 1
ATOM 637 O O . ILE A 1 82 ? -5.078 4.590 -3.213 1.00 97.00 82 ILE A O 1
ATOM 641 N N . ALA A 1 83 ? -5.152 2.462 -3.943 1.00 95.06 83 ALA A N 1
ATOM 642 C CA . ALA A 1 83 ? -3.872 2.534 -4.640 1.00 95.06 83 ALA A CA 1
ATOM 643 C C . ALA A 1 83 ? -3.938 3.525 -5.813 1.00 95.06 83 ALA A C 1
ATOM 645 O O . ALA A 1 83 ? -3.082 4.409 -5.894 1.00 95.06 83 ALA A O 1
ATOM 646 N N . ASP A 1 84 ? -4.979 3.436 -6.641 1.00 95.00 84 ASP A N 1
ATOM 647 C CA . ASP A 1 84 ? -5.199 4.320 -7.790 1.00 95.00 84 ASP A CA 1
ATOM 648 C C . ASP A 1 84 ? -5.399 5.780 -7.344 1.00 95.00 84 ASP A C 1
ATOM 650 O O . ASP A 1 84 ? -4.649 6.659 -7.770 1.00 95.00 84 ASP A O 1
ATOM 654 N N . ARG A 1 85 ? -6.273 6.042 -6.361 1.00 95.69 85 ARG A N 1
ATOM 655 C CA . ARG A 1 85 ? -6.464 7.390 -5.791 1.00 95.69 85 ARG A CA 1
ATOM 656 C C . ARG A 1 85 ? -5.189 7.975 -5.196 1.00 95.69 85 ARG A C 1
ATOM 658 O O . ARG A 1 85 ? -4.992 9.187 -5.240 1.00 95.69 85 ARG A O 1
ATOM 665 N N . THR A 1 86 ? -4.323 7.141 -4.619 1.00 93.38 86 THR A N 1
ATOM 666 C CA . THR A 1 86 ? -3.030 7.606 -4.098 1.00 93.38 86 THR A CA 1
ATOM 667 C C . THR A 1 86 ? -2.109 8.062 -5.228 1.00 93.38 86 THR A C 1
ATOM 669 O O . THR A 1 86 ? -1.441 9.086 -5.081 1.00 93.38 86 THR A O 1
ATOM 672 N N . VAL A 1 87 ? -2.060 7.318 -6.337 1.00 91.00 87 VAL A N 1
ATOM 673 C CA . VAL A 1 87 ? -1.273 7.686 -7.525 1.00 91.00 87 VAL A CA 1
ATOM 674 C C . VAL A 1 87 ? -1.815 8.976 -8.135 1.00 91.00 87 VAL A C 1
ATOM 676 O O . VAL A 1 87 ? -1.048 9.915 -8.336 1.00 91.00 87 VAL A O 1
ATOM 679 N N . ASP A 1 88 ? -3.130 9.068 -8.328 1.00 91.19 88 ASP A N 1
ATOM 680 C CA . ASP A 1 88 ? -3.779 10.253 -8.895 1.00 91.19 88 ASP A CA 1
ATOM 681 C C . ASP A 1 88 ? -3.538 11.500 -8.039 1.00 91.19 88 ASP A C 1
ATOM 683 O O . ASP A 1 88 ? -3.152 12.552 -8.553 1.00 91.19 88 ASP A O 1
ATOM 687 N N . ALA A 1 89 ? -3.698 11.386 -6.717 1.00 90.38 89 ALA A N 1
ATOM 688 C CA . ALA A 1 89 ? -3.437 12.486 -5.793 1.00 90.38 89 ALA A CA 1
ATOM 689 C C . ALA A 1 89 ? -1.965 12.924 -5.816 1.00 90.38 89 ALA A C 1
ATOM 691 O O . ALA A 1 89 ? -1.675 14.117 -5.713 1.00 90.38 89 ALA A O 1
ATOM 692 N N . MET A 1 90 ? -1.032 11.981 -5.970 1.00 86.81 90 MET A N 1
ATOM 693 C CA . MET A 1 90 ? 0.391 12.289 -6.088 1.00 86.81 90 MET A CA 1
ATOM 694 C C . MET A 1 90 ? 0.694 13.024 -7.400 1.00 86.81 90 MET A C 1
ATOM 696 O O . MET A 1 90 ? 1.335 14.071 -7.367 1.00 86.81 90 MET A O 1
ATOM 700 N N . LEU A 1 91 ? 0.190 12.544 -8.538 1.00 86.44 91 LEU A N 1
ATOM 701 C CA . LEU A 1 91 ? 0.380 13.203 -9.836 1.00 86.44 91 LEU A CA 1
ATOM 702 C C . LEU A 1 91 ? -0.245 14.605 -9.864 1.00 86.44 91 LEU A C 1
ATOM 704 O O . LEU A 1 91 ? 0.377 15.550 -10.347 1.00 86.44 91 LEU A O 1
ATOM 708 N N . ALA A 1 92 ? -1.438 14.767 -9.286 1.00 87.25 92 ALA A N 1
ATOM 709 C CA . ALA A 1 92 ? -2.101 16.065 -9.172 1.00 87.25 92 ALA A CA 1
ATOM 710 C C . ALA A 1 92 ? -1.362 17.031 -8.228 1.00 87.25 92 ALA A C 1
ATOM 712 O O . ALA A 1 92 ? -1.343 18.238 -8.470 1.00 87.25 92 ALA A O 1
ATOM 713 N N . GLY A 1 93 ? -0.751 16.514 -7.157 1.00 86.38 93 GLY A N 1
ATOM 714 C CA . GLY A 1 93 ? 0.025 17.300 -6.194 1.00 86.38 93 GLY A CA 1
ATOM 715 C C . GLY A 1 93 ? 1.406 17.730 -6.700 1.00 86.38 93 GLY A C 1
ATOM 716 O O . GLY A 1 93 ? 1.942 18.728 -6.219 1.00 86.38 93 GLY A O 1
ATOM 717 N N . PHE A 1 94 ? 1.964 17.021 -7.686 1.00 74.44 94 PHE A N 1
ATOM 718 C CA . PHE A 1 94 ? 3.280 17.291 -8.276 1.00 74.44 94 PHE A CA 1
ATOM 719 C C . PHE A 1 94 ? 3.195 17.492 -9.803 1.00 74.44 94 PHE A C 1
ATOM 721 O O . PHE A 1 94 ? 3.764 16.711 -10.569 1.00 74.44 94 PHE A O 1
ATOM 728 N N . PRO A 1 95 ? 2.532 18.564 -10.282 1.00 63.50 95 PRO A N 1
ATOM 729 C CA . PRO A 1 95 ? 2.273 18.771 -11.710 1.00 63.50 95 PRO A CA 1
ATOM 730 C C . PRO A 1 95 ? 3.543 18.918 -12.568 1.00 63.50 95 PRO A C 1
ATOM 732 O O . PRO A 1 95 ? 3.496 18.663 -13.767 1.00 63.50 95 PRO A O 1
ATOM 735 N N . CYS A 1 96 ? 4.692 19.277 -11.983 1.00 57.12 96 CYS A N 1
ATOM 736 C CA . CYS A 1 96 ? 5.971 19.325 -12.702 1.00 57.12 96 CYS A CA 1
ATOM 737 C C . CYS A 1 96 ? 6.555 17.939 -13.034 1.00 57.12 96 CYS A C 1
ATOM 739 O O . CYS A 1 96 ? 7.400 17.847 -13.917 1.00 57.12 96 CYS A O 1
ATOM 741 N N . CYS A 1 97 ? 6.107 16.872 -12.367 1.00 50.09 97 CYS A N 1
ATOM 742 C CA . CYS A 1 97 ? 6.551 15.498 -12.617 1.00 50.09 97 CYS A CA 1
ATOM 743 C C . CYS A 1 97 ? 5.727 14.797 -13.710 1.00 50.09 97 CYS A C 1
ATOM 745 O O . CYS A 1 97 ? 6.143 13.765 -14.218 1.00 50.09 97 CYS A O 1
ATOM 747 N N . ALA A 1 98 ? 4.564 15.349 -14.073 1.00 48.19 98 ALA A N 1
ATOM 748 C CA . ALA A 1 98 ? 3.718 14.838 -15.152 1.00 48.19 98 ALA A CA 1
ATOM 749 C C . ALA A 1 98 ? 4.157 15.324 -16.550 1.00 48.19 98 ALA A C 1
ATOM 751 O O . ALA A 1 98 ? 3.604 14.887 -17.553 1.00 48.19 98 ALA A O 1
ATOM 752 N N . ALA A 1 99 ? 5.118 16.252 -16.618 1.00 44.50 99 ALA A N 1
ATOM 753 C CA . ALA A 1 99 ? 5.520 16.947 -17.842 1.00 44.50 99 ALA A CA 1
ATOM 754 C C . ALA A 1 99 ? 6.774 16.362 -18.517 1.00 44.50 99 ALA A C 1
ATOM 756 O O . ALA A 1 99 ? 7.322 17.011 -19.399 1.00 44.50 99 ALA A O 1
ATOM 757 N N . THR A 1 100 ? 7.245 15.189 -18.089 1.00 44.75 100 THR A N 1
ATOM 758 C CA . THR A 1 100 ? 8.515 14.607 -18.542 1.00 44.75 100 THR A CA 1
ATOM 759 C C . THR A 1 100 ? 8.336 13.184 -19.088 1.00 44.75 100 THR A C 1
ATOM 761 O O . THR A 1 100 ? 9.018 12.253 -18.675 1.00 44.75 100 THR A O 1
ATOM 764 N N . ASP A 1 101 ? 7.386 12.990 -20.004 1.00 42.00 101 ASP A N 1
ATOM 765 C CA . ASP A 1 101 ? 7.218 11.730 -20.758 1.00 42.00 101 ASP A CA 1
ATOM 766 C C . ASP A 1 101 ? 7.795 11.849 -22.181 1.00 42.00 101 ASP A C 1
ATOM 768 O O . ASP A 1 101 ? 7.231 11.405 -23.178 1.00 42.00 101 ASP A O 1
ATOM 772 N N . ASP A 1 102 ? 8.931 12.527 -22.290 1.00 36.78 102 ASP A N 1
ATOM 773 C CA . ASP A 1 102 ? 9.633 12.826 -23.530 1.00 36.78 102 ASP A CA 1
ATOM 774 C C . ASP A 1 102 ? 11.047 12.246 -23.498 1.00 36.78 102 ASP A C 1
ATOM 776 O O . ASP A 1 102 ? 12.010 12.941 -23.764 1.00 36.78 102 ASP A O 1
ATOM 780 N N . GLY A 1 103 ? 11.177 10.949 -23.180 1.00 39.56 103 GLY A N 1
ATOM 781 C CA . GLY A 1 103 ? 12.302 10.081 -23.587 1.00 39.56 103 GLY A CA 1
ATOM 782 C C . GLY A 1 103 ? 13.738 10.477 -23.181 1.00 39.56 103 GLY A C 1
ATOM 783 O O . GLY A 1 103 ? 14.664 9.701 -23.409 1.00 39.56 103 GLY A O 1
ATOM 784 N N . GLU A 1 104 ? 13.940 11.631 -22.549 1.00 38.19 104 GLU A N 1
ATOM 785 C CA . GLU A 1 104 ? 15.220 12.247 -22.182 1.00 38.19 104 GLU A CA 1
ATOM 786 C C . GLU A 1 104 ? 15.454 12.193 -20.665 1.00 38.19 104 GLU A C 1
ATOM 788 O O . GLU A 1 104 ? 16.214 12.968 -20.084 1.00 38.19 104 GLU A O 1
ATOM 793 N N . HIS A 1 105 ? 14.854 11.218 -19.984 1.00 41.91 105 HIS A N 1
ATOM 794 C CA . HIS A 1 105 ? 15.039 10.993 -18.550 1.00 41.91 105 HIS A CA 1
ATOM 795 C C . HIS A 1 105 ? 16.386 10.339 -18.184 1.00 41.91 105 HIS A C 1
ATOM 797 O O . HIS A 1 105 ? 16.475 9.461 -17.330 1.00 41.91 105 HIS A O 1
ATOM 803 N N . ARG A 1 106 ? 17.470 10.805 -18.812 1.00 37.06 106 ARG A N 1
ATOM 804 C CA . ARG A 1 106 ? 18.821 10.796 -18.225 1.00 37.06 106 ARG A CA 1
ATOM 805 C C . ARG A 1 106 ? 19.273 12.188 -17.766 1.00 37.06 106 ARG A C 1
ATOM 807 O O . ARG A 1 106 ? 20.251 12.273 -17.037 1.00 37.06 106 ARG A O 1
ATOM 814 N N . ASP A 1 107 ? 18.516 13.245 -18.068 1.00 36.41 107 ASP A N 1
ATOM 815 C CA . ASP A 1 1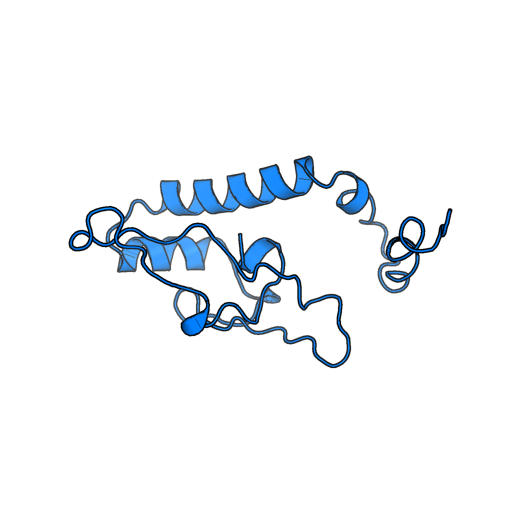07 ? 18.781 14.627 -17.630 1.00 36.41 107 ASP A CA 1
ATOM 816 C C . ASP A 1 107 ? 18.073 14.990 -16.297 1.00 36.41 107 ASP A C 1
ATOM 818 O O . ASP A 1 107 ? 17.756 16.152 -16.022 1.00 36.41 107 ASP A O 1
ATOM 822 N N . ALA A 1 108 ? 17.834 13.996 -15.430 1.00 41.00 108 ALA A N 1
ATOM 823 C CA . ALA A 1 108 ? 17.108 14.112 -14.153 1.00 41.00 108 ALA A CA 1
ATOM 824 C C . ALA A 1 108 ? 17.767 15.040 -13.097 1.00 41.00 108 ALA A C 1
ATOM 826 O O . ALA A 1 108 ? 17.230 15.229 -12.005 1.00 41.00 108 ALA A O 1
ATOM 827 N N . GLU A 1 109 ? 18.898 15.676 -13.414 1.00 43.78 109 GLU A N 1
ATOM 828 C CA . GLU A 1 109 ? 19.583 16.644 -12.549 1.00 43.78 109 GLU A CA 1
ATOM 829 C C . GLU A 1 109 ? 19.032 18.083 -12.652 1.00 43.78 109 GLU A C 1
ATOM 831 O O . GLU A 1 109 ? 19.204 18.868 -11.715 1.00 43.78 109 GLU A O 1
ATOM 836 N N . LYS A 1 110 ? 18.318 18.460 -13.727 1.00 38.31 110 LYS A N 1
ATOM 837 C CA . LYS A 1 110 ? 17.950 19.876 -13.976 1.00 38.31 110 LYS A CA 1
ATOM 838 C C . LYS A 1 110 ? 16.882 20.466 -13.044 1.00 38.31 110 LYS A C 1
ATOM 840 O O . LYS A 1 110 ? 16.858 21.682 -12.870 1.00 38.31 110 LYS A O 1
ATOM 845 N N . CYS A 1 111 ? 16.050 19.658 -12.386 1.00 37.66 111 CYS A N 1
ATOM 846 C CA . CYS A 1 111 ? 15.023 20.168 -11.460 1.00 37.66 111 CYS A CA 1
ATOM 847 C C . CYS A 1 111 ? 15.406 20.117 -9.972 1.00 37.66 111 CYS A C 1
ATOM 849 O O . CYS A 1 111 ? 14.633 20.581 -9.137 1.00 37.66 111 CYS A O 1
ATOM 851 N N . ARG A 1 112 ? 16.579 19.587 -9.596 1.00 37.00 112 ARG A N 1
ATOM 852 C CA . ARG A 1 112 ? 16.823 19.201 -8.192 1.00 37.00 112 ARG A CA 1
ATOM 853 C C . ARG A 1 112 ? 17.382 20.300 -7.271 1.00 37.00 112 ARG A C 1
ATOM 855 O O . ARG A 1 112 ? 17.303 20.143 -6.059 1.00 37.00 112 ARG A O 1
ATOM 862 N N . TRP A 1 113 ? 17.891 21.420 -7.794 1.00 33.56 113 TRP A N 1
ATOM 863 C CA . TRP A 1 113 ? 18.585 22.439 -6.974 1.00 33.56 113 TRP A CA 1
ATOM 864 C C . TRP A 1 113 ? 18.201 23.906 -7.230 1.00 33.56 113 TRP A C 1
ATOM 866 O O . TRP A 1 113 ? 18.668 24.781 -6.501 1.00 33.56 113 TRP A O 1
ATOM 876 N N . ALA A 1 114 ? 17.329 24.204 -8.201 1.00 34.75 114 ALA A N 1
ATOM 877 C CA . ALA A 1 114 ? 17.046 25.587 -8.608 1.00 34.75 114 ALA A CA 1
ATOM 878 C C . ALA A 1 114 ? 16.389 26.467 -7.520 1.00 34.75 114 ALA A C 1
ATOM 880 O O . ALA A 1 114 ? 16.455 27.687 -7.619 1.00 34.75 114 ALA A O 1
ATOM 881 N N . SER A 1 115 ? 15.802 25.888 -6.465 1.00 32.91 115 SER A N 1
ATOM 882 C CA . SER A 1 115 ? 15.267 26.652 -5.324 1.00 32.91 115 SER A CA 1
ATOM 883 C C . SER A 1 115 ? 16.078 26.529 -4.030 1.00 32.91 115 SER A C 1
ATOM 885 O O . SER A 1 115 ? 15.898 27.343 -3.131 1.00 32.91 115 SER A O 1
ATOM 887 N N . ILE A 1 116 ? 16.978 25.544 -3.914 1.00 38.41 116 ILE A N 1
ATOM 888 C CA . ILE A 1 116 ? 17.781 25.324 -2.694 1.00 38.41 116 ILE A CA 1
ATOM 889 C C . ILE A 1 116 ? 19.096 26.134 -2.746 1.00 38.41 116 ILE A C 1
ATOM 891 O O . ILE A 1 116 ? 19.711 26.388 -1.714 1.00 38.41 116 ILE A O 1
ATOM 895 N N . ALA A 1 117 ? 19.498 26.619 -3.928 1.00 32.03 117 ALA A N 1
ATOM 896 C CA . ALA A 1 117 ? 20.709 27.413 -4.149 1.00 32.03 117 ALA A CA 1
ATOM 897 C C . ALA A 1 117 ? 20.495 28.944 -4.224 1.00 32.03 117 ALA A C 1
ATOM 899 O O . ALA A 1 117 ? 21.310 29.627 -4.841 1.00 32.03 117 ALA A O 1
ATOM 900 N N . SER A 1 118 ? 19.456 29.510 -3.594 1.00 26.86 118 SER A N 1
ATOM 901 C CA . SER A 1 118 ? 19.405 30.966 -3.356 1.00 26.86 118 SER A CA 1
ATOM 902 C C . SER A 1 118 ? 19.584 31.265 -1.863 1.00 26.86 118 SER A C 1
ATOM 904 O O . SER A 1 118 ? 18.617 31.170 -1.105 1.00 26.86 118 SER A O 1
ATOM 906 N N . PRO A 1 119 ? 20.807 31.586 -1.402 1.00 35.31 119 PRO A N 1
ATOM 907 C CA . PRO A 1 119 ? 21.025 32.104 -0.063 1.00 35.31 119 PRO A CA 1
ATOM 908 C C . PRO A 1 119 ? 20.803 33.626 -0.052 1.00 35.31 119 PRO A C 1
ATOM 910 O O . PRO A 1 119 ? 21.590 34.347 -0.656 1.00 35.31 119 PRO A O 1
ATOM 913 N N . VAL A 1 120 ? 19.789 34.065 0.709 1.00 39.56 120 VAL A N 1
ATOM 914 C CA . VAL A 1 120 ? 19.384 35.467 0.991 1.00 39.56 120 VAL A CA 1
ATOM 915 C C . VAL A 1 120 ? 18.858 36.261 -0.207 1.00 39.56 120 VAL A C 1
ATOM 917 O O . VAL A 1 120 ? 19.540 36.354 -1.246 1.00 39.56 120 VAL A O 1
#

=== Feature glossary ===
Legend for the data blocks above and below:

— What the protein is —

The amino-acid sequence is the protein's primary structure: the linear order of residues from the N-terminus to the C-terminus, written in one-letter code. Everything else here — the 3D coordinates, the secondary structure, the domain annotations — is ultimately a consequence of this string.

Functional annotations link the protein to curated databases. InterPro entries identify conserved domains and families by matching the sequence against member-database signatures (Pfam, PROSITE, CDD, …). Gene Ontology (GO) terms describe molecular function, biological process, and cellular component in a controlled vocabulary. CATH places the structure in a hierarchical fold classification (Class/Architecture/Topology/Homologous-superfamily). The organism is the source species.

— Where its atoms are —

Atomic coordinates in PDBx/mmCIF format — the same representation the Protein Data Bank distributes. Each line of the _atom_site loop places one backbone atom in Cartesian space (units: ångströms, origin: arbitrary).

The six renders are orthographic views along the three Cartesian axes in both directions. Representation (cartoon, sticks, or surface) and color scheme (sequence-rainbow or by-chain) vary across proteins so the training set covers all the common visualization conventions.

— Local backbone conformation —

Eight-state secondary structure (DSSP): H is the canonical α-helix, G the tighter 3₁₀-helix, I the wider π-helix; E/B are β-structure, T and S are turns and bends, and '-' is everything else. DSSP derives these from the pattern of main-chain N–H···O=C hydrogen bonds, not from the sequence.

Three-state secondary structure (P-SEA) collapses the eight DSSP classes into helix (a), strand (b), and coil (c). P-SEA assigns these from Cα geometry alone — distances and angles — without requiring backbone oxygens, so it works on any Cα trace.

φ (phi) and ψ (psi) are the two rotatable backbone dihedrals per residue: φ is the C(i-1)–N–Cα–C torsion, ψ is the N–Cα–C–N(i+1) torsion, both in degrees on (−180°, 180°]. α-helical residues cluster near (−60°, −45°); β-strand residues near (−120°, +130°). A Ramachandran plot is simply a scatter of (φ, ψ) for every residue.

— Global shape and packing —

The geometric summary reports three shape descriptors. Rg (radius of gyration) measures how spread out the Cα atoms are about their centre of mass; compact globular proteins have small Rg, elongated or unfolded ones large. Cα contacts (<8 Å, |i−j|>4) count long-range residue pairs in spatial proximity — high for tightly packed folds, near zero for rods or random coil. The bounding-box extents give the protein's footprint along x, y, z in Å.

SASA measures how much of the protein is reachable by solvent. It is computed by rolling a water-sized probe over the atomic surface and summing the exposed area (Å²). Per-residue SASA distinguishes core (buried, low SASA) from surface (exposed, high SASA) residues; total SASA is a whole-molecule size measure.

Plot images: a contact map (which residues are close in 3D, as an N×N binary image), a Ramachandran scatter (backbone torsion angles, revealing secondary-structure composition at a glance), and — for AlphaFold structures — a PAE heatmap (pairwise prediction confidence).

— Structural neighborhood —

A 3Di character summarizes, for each residue, the relative orientation of the Cα frame of its nearest spatial neighbor. Because it encodes fold topology rather than chemistry, 3Di alignments detect remote structural similarity that sequence alignment misses.

The Foldseek neighbor list gives the closest experimentally determined structures in the PDB, ranked by structural alignment. TM-score near 1 means near-identical fold; near 0.3 means only rough topology match. This is how one finds what a novel AlphaFold prediction most resembles in the solved-structure universe.

— Confidence and disorder —

For AlphaFold models, the B-factor field carries pLDDT — the model's own estimate of local accuracy on a 0–100 scale. Regions with pLDDT<50 should be treated as essentially unmodeled; they often correspond to intrinsically disordered segments.

Crystallographic B-factors measure how much each atom's electron density is smeared out, in Å². They rise in mobile loops and surface residues and fall in the buried interior. In AlphaFold models this column is repurposed to hold pLDDT instead.

Predicted Aligned Error (PAE) is an AlphaFold confidence matrix: entry (i, j) is the expected error in the position of residue j, in ångströms, when the prediction is superimposed on the true structure at residue i. Low PAE within a block of residues means that block is internally rigid and well-predicted; high PAE between two blocks means their relative placement is uncertain even if each block individually is confident.